Protein AF-A0A268EF90-F1 (afdb_monomer_lite)

Structure (mmCIF, N/CA/C/O backbone):
data_AF-A0A268EF90-F1
#
_entry.id   AF-A0A268EF90-F1
#
loop_
_atom_site.group_PDB
_atom_site.id
_atom_site.type_symbol
_atom_site.label_atom_id
_atom_site.label_alt_id
_atom_site.label_comp_id
_atom_site.label_asym_id
_atom_site.label_entity_id
_atom_site.label_seq_id
_atom_site.pdbx_PDB_ins_code
_atom_site.Cartn_x
_atom_site.Cartn_y
_atom_site.Cartn_z
_atom_site.occupancy
_atom_site.B_iso_or_equiv
_atom_site.auth_seq_id
_atom_site.auth_comp_id
_atom_site.auth_asym_id
_atom_site.auth_atom_id
_atom_site.pdbx_PDB_model_num
ATOM 1 N N . ASN A 1 1 ? -0.076 31.491 25.395 1.00 40.16 1 ASN A N 1
ATOM 2 C CA . ASN A 1 1 ? -1.050 30.389 25.524 1.00 40.16 1 ASN A CA 1
ATOM 3 C C . ASN A 1 1 ? -0.292 29.110 25.764 1.00 40.16 1 ASN A C 1
ATOM 5 O O . ASN A 1 1 ? 0.398 28.652 24.870 1.00 40.16 1 ASN A O 1
ATOM 9 N N . ILE A 1 2 ? -0.325 28.635 27.005 1.00 42.81 2 ILE A N 1
ATOM 10 C CA . ILE A 1 2 ? 0.364 27.422 27.441 1.00 42.81 2 ILE A CA 1
ATOM 11 C C . ILE A 1 2 ? -0.434 26.251 26.865 1.00 42.81 2 ILE A C 1
ATOM 13 O O . ILE A 1 2 ? -1.572 26.030 27.285 1.00 42.81 2 ILE A O 1
ATOM 17 N N . GLU A 1 3 ? 0.115 25.560 25.866 1.00 49.16 3 GLU A N 1
ATOM 18 C CA . GLU A 1 3 ? -0.387 24.245 25.469 1.00 49.16 3 GLU A CA 1
ATOM 19 C C . GLU A 1 3 ? -0.345 23.358 26.716 1.00 49.16 3 GLU A C 1
ATOM 21 O O . GLU A 1 3 ? 0.718 23.107 27.281 1.00 49.16 3 GLU A O 1
ATOM 26 N N . ARG A 1 4 ? -1.516 22.954 27.218 1.00 57.38 4 ARG A N 1
ATOM 27 C CA . ARG A 1 4 ? -1.576 21.944 28.274 1.00 57.38 4 ARG A CA 1
ATOM 28 C C . ARG A 1 4 ? -1.096 20.638 27.655 1.00 57.38 4 ARG A C 1
ATOM 30 O O . ARG A 1 4 ? -1.770 20.113 26.770 1.00 57.38 4 ARG A O 1
ATOM 37 N N . GLU A 1 5 ? 0.039 20.124 28.123 1.00 60.88 5 GLU A N 1
ATOM 38 C CA . GLU A 1 5 ? 0.475 18.763 27.810 1.00 60.88 5 GLU A CA 1
ATOM 39 C C . GLU A 1 5 ? -0.668 17.800 28.138 1.00 60.88 5 GLU A C 1
ATOM 41 O O . GLU A 1 5 ? -1.077 17.637 29.291 1.00 60.88 5 GLU A O 1
ATOM 46 N N . THR A 1 6 ? -1.241 17.197 27.099 1.00 66.38 6 THR A N 1
ATOM 47 C CA . THR A 1 6 ? -2.265 16.175 27.280 1.00 66.38 6 THR A CA 1
ATOM 48 C C . THR A 1 6 ? -1.543 14.895 27.681 1.00 66.38 6 THR A C 1
ATOM 50 O O . THR A 1 6 ? -0.862 14.277 26.869 1.00 66.38 6 THR A O 1
ATOM 53 N N . SER A 1 7 ? -1.637 14.524 28.959 1.00 76.12 7 SER A N 1
ATOM 54 C CA . SER A 1 7 ? -1.075 13.272 29.470 1.00 76.12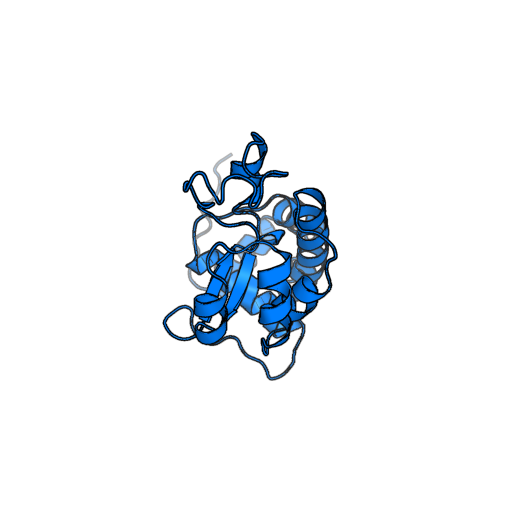 7 SER A CA 1
ATOM 55 C C . SER A 1 7 ? -1.872 12.092 28.906 1.00 76.12 7 SER A C 1
ATOM 57 O O . SER A 1 7 ? -3.007 11.857 29.319 1.00 76.12 7 SER A O 1
ATOM 59 N N . ILE A 1 8 ? -1.277 11.377 27.950 1.00 82.75 8 ILE A N 1
ATOM 60 C CA . ILE A 1 8 ? -1.790 10.112 27.408 1.00 82.75 8 ILE A CA 1
ATOM 61 C C . ILE A 1 8 ? -1.460 9.009 28.418 1.00 82.75 8 ILE A C 1
ATOM 63 O O . ILE A 1 8 ? -0.287 8.790 28.726 1.00 82.75 8 ILE A O 1
ATOM 67 N N . LYS A 1 9 ? -2.481 8.344 28.963 1.00 84.81 9 LYS A N 1
ATOM 68 C CA . LYS A 1 9 ? -2.328 7.363 30.056 1.00 84.81 9 LYS A CA 1
ATOM 69 C C . LYS A 1 9 ? -2.609 5.931 29.619 1.00 84.81 9 LYS A C 1
ATOM 71 O O . LYS A 1 9 ? -2.070 4.994 30.199 1.00 84.81 9 LYS A O 1
ATOM 76 N N . ASP A 1 10 ? -3.439 5.780 28.601 1.00 85.94 10 ASP A N 1
ATOM 77 C CA . ASP A 1 10 ? -3.937 4.519 28.070 1.00 85.94 10 ASP A CA 1
ATOM 78 C C . ASP A 1 10 ? -4.325 4.691 26.591 1.00 85.94 10 ASP A C 1
ATOM 80 O O . ASP A 1 10 ? -4.181 5.769 26.006 1.00 85.94 10 ASP A O 1
ATOM 84 N N . ILE A 1 11 ? -4.762 3.598 25.964 1.00 79.19 11 ILE A N 1
ATOM 85 C CA . ILE A 1 11 ? -5.125 3.598 24.545 1.00 79.19 11 ILE A CA 1
ATOM 86 C C . ILE A 1 11 ? -6.365 4.457 24.269 1.00 79.19 11 ILE A C 1
ATOM 88 O O . ILE A 1 11 ? -6.405 5.139 23.250 1.00 79.19 11 ILE A O 1
ATOM 92 N N . ASP A 1 12 ? -7.323 4.490 25.194 1.00 82.88 12 ASP A N 1
ATOM 93 C CA . ASP A 1 12 ? -8.567 5.244 25.033 1.00 82.88 12 ASP A CA 1
ATOM 94 C C . ASP A 1 12 ? -8.298 6.754 25.084 1.00 82.88 12 ASP A C 1
ATOM 96 O O . ASP A 1 12 ? -8.722 7.494 24.200 1.00 82.88 12 ASP A O 1
ATOM 100 N N . SER A 1 13 ? -7.478 7.222 26.032 1.00 84.12 13 SER A N 1
ATOM 101 C CA . SER A 1 13 ? -7.054 8.627 26.099 1.00 84.12 13 SER A CA 1
ATOM 102 C C . SER A 1 13 ? -6.190 9.055 24.910 1.00 84.12 13 SER A C 1
ATOM 104 O O . SER A 1 13 ? -6.236 10.225 24.517 1.00 84.12 13 SER A O 1
ATOM 106 N N . LEU A 1 14 ? -5.433 8.132 24.302 1.00 81.19 14 LEU A N 1
ATOM 107 C CA . LEU A 1 14 ? -4.746 8.383 23.034 1.00 81.19 14 LEU A CA 1
ATOM 108 C C . LEU A 1 14 ? -5.746 8.549 21.882 1.00 81.19 14 LEU A C 1
ATOM 110 O O . LEU A 1 14 ? -5.604 9.486 21.097 1.00 81.19 14 LEU A O 1
ATOM 114 N N . ILE A 1 15 ? -6.742 7.665 21.780 1.00 80.38 15 ILE A N 1
ATOM 115 C CA . ILE A 1 15 ? -7.787 7.727 20.747 1.00 80.38 15 ILE A CA 1
ATOM 116 C C . ILE A 1 15 ? -8.571 9.039 20.869 1.00 80.38 15 ILE A C 1
ATOM 118 O O . ILE A 1 15 ? -8.662 9.787 19.895 1.00 80.38 15 ILE A O 1
ATOM 122 N N . ASP A 1 16 ? -9.021 9.389 22.073 1.00 82.31 16 ASP A N 1
ATOM 123 C CA . ASP A 1 16 ? -9.734 10.641 22.346 1.00 82.31 16 ASP A CA 1
ATOM 124 C C . ASP A 1 16 ? -8.899 11.876 21.996 1.00 82.31 16 ASP A C 1
ATOM 126 O O . ASP A 1 16 ? -9.407 12.865 21.462 1.00 82.31 16 ASP A O 1
ATOM 130 N N . TYR A 1 17 ? -7.603 11.851 22.317 1.00 83.12 17 TYR A N 1
ATOM 131 C CA . TYR A 1 17 ? -6.696 12.930 21.945 1.00 83.12 17 TYR A CA 1
ATOM 132 C C . TYR A 1 17 ? -6.576 13.046 20.423 1.00 83.12 17 TYR A C 1
ATOM 134 O O . TYR A 1 17 ? -6.680 14.147 19.886 1.00 83.12 17 TYR A O 1
ATOM 142 N N . MET A 1 18 ? -6.434 11.924 19.716 1.00 79.56 18 MET A N 1
ATOM 143 C CA . MET A 1 18 ? -6.366 11.900 18.256 1.00 79.56 18 MET A CA 1
ATOM 144 C C . MET A 1 18 ? -7.653 12.428 17.603 1.00 79.56 18 MET A C 1
ATOM 146 O O . MET A 1 18 ? -7.551 13.201 16.652 1.00 79.56 18 MET A O 1
ATOM 150 N N . HIS A 1 19 ? -8.837 12.101 18.135 1.00 82.00 19 HIS A N 1
ATOM 151 C CA . HIS A 1 19 ? -10.123 12.630 17.648 1.00 82.00 19 HIS A CA 1
ATOM 152 C C . HIS A 1 19 ? -10.244 14.151 17.838 1.00 82.00 19 HIS A C 1
ATOM 154 O O . HIS A 1 19 ? -10.827 14.843 17.012 1.00 82.00 19 HIS A O 1
ATOM 160 N N . LYS A 1 20 ? -9.621 14.725 18.875 1.00 84.00 20 LYS A N 1
ATOM 161 C CA . LYS A 1 20 ? -9.586 16.191 19.062 1.00 84.00 20 LYS A CA 1
ATOM 162 C C . LYS A 1 20 ? -8.674 16.911 18.070 1.00 84.00 20 LYS A C 1
ATOM 164 O O . LYS A 1 20 ? -8.813 18.118 17.885 1.00 84.00 20 LYS A O 1
ATOM 169 N N . LEU A 1 21 ? -7.712 16.207 17.475 1.00 83.31 21 LEU A N 1
ATOM 170 C CA . LEU A 1 21 ? -6.716 16.797 16.578 1.00 83.31 21 LEU A CA 1
ATOM 171 C C . LEU A 1 21 ? -7.146 16.816 15.108 1.00 83.31 21 LEU A C 1
ATOM 173 O O . LEU A 1 21 ? -6.499 17.492 14.301 1.00 83.31 21 LEU A O 1
ATOM 177 N N . THR A 1 22 ? -8.168 16.047 14.730 1.00 85.62 22 THR A N 1
ATOM 178 C CA . THR A 1 22 ? -8.580 15.913 13.334 1.00 85.62 22 THR A CA 1
ATOM 179 C C . THR A 1 22 ? -10.048 15.530 13.220 1.00 85.62 22 THR A C 1
ATOM 181 O O . THR A 1 22 ? -10.499 14.617 13.894 1.00 85.62 22 THR A O 1
ATOM 184 N N . ASP A 1 23 ? -10.759 16.189 12.311 1.00 89.88 23 ASP A N 1
ATOM 185 C CA . ASP A 1 23 ? -12.048 15.723 11.800 1.00 89.88 23 ASP A CA 1
ATOM 186 C C . ASP A 1 23 ? -11.852 14.727 10.635 1.00 89.88 23 ASP A C 1
ATOM 188 O O . ASP A 1 23 ? -10.747 14.616 10.081 1.00 89.88 23 ASP A O 1
ATOM 192 N N . ASP A 1 24 ? -12.927 14.046 10.225 1.00 90.25 24 ASP A N 1
ATOM 193 C CA . ASP A 1 24 ? -12.927 13.075 9.119 1.00 90.25 24 ASP A CA 1
ATOM 194 C C . ASP A 1 24 ? -12.424 13.662 7.787 1.00 90.25 24 ASP A C 1
ATOM 196 O O . ASP A 1 24 ? -11.670 13.010 7.061 1.00 90.25 24 ASP A O 1
ATOM 200 N N . SER A 1 25 ? -12.776 14.910 7.459 1.00 92.06 25 SER A N 1
ATOM 201 C CA . SER A 1 25 ? -12.364 15.551 6.200 1.00 92.06 25 SER A CA 1
ATOM 202 C C . SER A 1 25 ? -10.869 15.887 6.190 1.00 92.06 25 SER A C 1
ATOM 204 O O . SER A 1 25 ? -10.168 15.705 5.184 1.00 92.06 25 SER A O 1
ATOM 206 N N . THR A 1 26 ? -10.351 16.334 7.335 1.00 92.75 26 THR A N 1
ATOM 207 C CA . THR A 1 26 ? -8.934 16.598 7.559 1.00 92.75 26 THR A CA 1
ATOM 208 C C . THR A 1 26 ? -8.149 15.293 7.553 1.00 92.75 26 THR A C 1
ATOM 210 O O . THR A 1 26 ? -7.092 15.233 6.916 1.00 92.75 26 THR A O 1
ATOM 213 N N . PHE A 1 27 ? -8.677 14.240 8.179 1.00 92.88 27 PHE A N 1
ATOM 214 C CA . PHE A 1 27 ? -8.088 12.907 8.167 1.00 92.88 27 PHE A CA 1
ATOM 215 C C . PHE A 1 27 ? -8.017 12.348 6.742 1.00 92.88 27 PHE A C 1
ATOM 217 O O . PHE A 1 27 ? -6.927 11.999 6.289 1.00 92.88 27 PHE A O 1
ATOM 224 N N . GLU A 1 28 ? -9.121 12.354 5.986 1.00 95.31 28 GLU A N 1
ATOM 225 C CA . GLU A 1 28 ? -9.157 11.864 4.602 1.00 95.31 28 GLU A CA 1
ATOM 226 C C . GLU A 1 28 ? -8.145 12.608 3.721 1.00 95.31 28 GLU A C 1
ATOM 228 O O . GLU A 1 28 ? -7.384 12.002 2.961 1.00 95.31 28 GLU A O 1
ATOM 233 N N . ARG A 1 29 ? -8.091 13.941 3.826 1.00 95.75 29 ARG A N 1
ATOM 234 C CA . ARG A 1 29 ? -7.121 14.759 3.086 1.00 95.75 29 ARG A CA 1
ATOM 235 C C . ARG A 1 29 ? -5.682 14.409 3.452 1.00 95.75 29 ARG A C 1
ATOM 237 O O . ARG A 1 29 ? -4.867 14.231 2.552 1.00 95.75 29 ARG A O 1
ATOM 244 N N . ARG A 1 30 ? -5.359 14.278 4.740 1.00 95.31 30 ARG A N 1
ATOM 245 C CA . ARG A 1 30 ? -4.008 13.902 5.187 1.00 95.31 30 ARG A CA 1
ATOM 246 C C . ARG A 1 30 ? -3.648 12.477 4.771 1.00 95.31 30 ARG A C 1
ATOM 248 O O . ARG A 1 30 ? -2.512 12.240 4.371 1.00 95.31 30 ARG A O 1
ATOM 255 N N . PHE A 1 31 ? -4.603 11.550 4.788 1.00 96.44 31 PHE A N 1
ATOM 256 C CA . PHE A 1 31 ? -4.398 10.174 4.344 1.00 96.44 31 PHE A CA 1
ATOM 257 C C . PHE A 1 31 ? -4.041 10.103 2.854 1.00 96.44 31 PHE A C 1
ATOM 259 O O . PHE A 1 31 ? -3.164 9.329 2.477 1.00 96.44 31 PHE A O 1
ATOM 266 N N . ARG A 1 32 ? -4.661 10.931 2.000 1.00 97.06 32 ARG A N 1
ATOM 267 C CA . ARG A 1 32 ? -4.330 11.018 0.560 1.00 97.06 32 ARG A CA 1
ATOM 268 C C . ARG A 1 32 ? -2.875 11.423 0.300 1.00 97.06 32 ARG A C 1
ATOM 270 O O . ARG A 1 32 ? -2.231 10.904 -0.610 1.00 97.06 32 ARG A O 1
ATOM 277 N N . GLU A 1 33 ? -2.352 12.317 1.129 1.00 95.75 33 GLU A N 1
ATOM 278 C CA . GLU A 1 33 ? -0.978 12.824 1.044 1.00 95.75 33 GLU A CA 1
ATOM 279 C C . GLU A 1 33 ? 0.042 11.869 1.689 1.00 95.75 33 GLU A C 1
ATOM 281 O O . GLU A 1 33 ? 1.210 11.841 1.295 1.00 95.75 33 GLU A O 1
ATOM 286 N N . PHE A 1 34 ? -0.397 11.064 2.661 1.00 97.25 34 PHE A N 1
ATOM 287 C CA . PHE A 1 34 ? 0.464 10.290 3.549 1.00 97.25 34 PHE A CA 1
ATOM 288 C C . PHE A 1 34 ? 1.434 9.349 2.818 1.00 97.25 34 PHE A C 1
ATOM 290 O O . PHE A 1 34 ? 1.089 8.635 1.872 1.00 97.25 34 PHE A O 1
ATOM 297 N N . SER A 1 35 ? 2.662 9.296 3.324 1.00 97.44 35 SER A N 1
ATOM 298 C CA . SER A 1 35 ? 3.681 8.333 2.922 1.00 97.44 35 SER A CA 1
ATOM 299 C C . SER A 1 35 ? 4.477 7.891 4.143 1.00 97.44 35 SER A C 1
ATOM 301 O O . SER A 1 35 ? 4.597 8.624 5.127 1.00 97.44 35 SER A O 1
ATOM 303 N N . THR A 1 36 ? 5.028 6.680 4.107 1.00 97.12 36 THR A N 1
ATOM 304 C CA . THR A 1 36 ? 5.859 6.194 5.209 1.00 97.12 36 THR A CA 1
ATOM 305 C C . THR A 1 36 ? 6.935 5.228 4.746 1.00 97.12 36 THR A C 1
ATOM 307 O O . THR A 1 36 ? 6.715 4.345 3.921 1.00 97.12 36 THR A O 1
ATOM 310 N N . LYS A 1 37 ? 8.128 5.381 5.325 1.00 96.44 37 LYS A N 1
ATOM 311 C CA . LYS A 1 37 ? 9.233 4.423 5.179 1.00 96.44 37 LYS A CA 1
ATOM 312 C C . LYS A 1 37 ? 9.186 3.319 6.240 1.00 96.44 37 LYS A C 1
ATOM 314 O O . LYS A 1 37 ? 9.977 2.381 6.162 1.00 96.44 37 LYS A O 1
ATOM 319 N N . SER A 1 38 ? 8.303 3.445 7.234 1.00 96.88 38 SER A N 1
ATOM 320 C CA . SER A 1 38 ? 8.124 2.463 8.301 1.00 96.88 38 SER A CA 1
ATOM 321 C C . SER A 1 38 ? 7.238 1.328 7.803 1.00 96.88 38 SER A C 1
ATOM 323 O O . SER A 1 38 ? 6.015 1.461 7.747 1.00 96.88 38 SER A O 1
ATOM 325 N N . SER A 1 39 ? 7.855 0.200 7.449 1.00 95.06 39 SER A N 1
ATOM 326 C CA . SER A 1 39 ? 7.114 -0.996 7.045 1.00 95.06 39 SER A CA 1
ATOM 327 C C . SER A 1 39 ? 6.145 -1.493 8.128 1.00 95.06 39 SER A C 1
ATOM 329 O O . SER A 1 39 ? 5.034 -1.846 7.755 1.00 95.06 39 SER A O 1
ATOM 331 N N . PRO A 1 40 ? 6.471 -1.487 9.440 1.00 96.44 40 PRO A N 1
ATOM 332 C CA . PRO A 1 40 ? 5.498 -1.844 10.477 1.00 96.44 40 PRO A CA 1
ATOM 333 C C . PRO A 1 40 ? 4.253 -0.948 10.481 1.00 96.44 40 PRO A C 1
ATOM 335 O O . PRO A 1 40 ? 3.139 -1.458 10.563 1.00 96.44 40 PRO A O 1
ATOM 338 N N . LEU A 1 41 ? 4.425 0.371 10.328 1.00 96.50 41 LEU A N 1
ATOM 339 C CA . LEU A 1 41 ? 3.298 1.306 10.276 1.00 96.50 41 LEU A CA 1
ATOM 340 C C . LEU A 1 41 ? 2.460 1.105 9.009 1.00 96.50 41 LEU A C 1
ATOM 342 O O . LEU A 1 41 ? 1.237 1.033 9.088 1.00 96.50 41 LEU A O 1
ATOM 346 N N . ALA A 1 42 ? 3.110 0.978 7.847 1.00 97.75 42 ALA A N 1
ATOM 347 C CA . ALA A 1 42 ? 2.416 0.673 6.599 1.00 97.75 42 ALA A CA 1
ATOM 348 C C . ALA A 1 42 ? 1.629 -0.639 6.709 1.00 97.75 42 ALA A C 1
ATOM 350 O O . ALA A 1 42 ? 0.470 -0.687 6.312 1.00 97.75 42 ALA A O 1
ATOM 351 N N . TYR A 1 43 ? 2.235 -1.679 7.288 1.00 97.06 43 TYR A N 1
ATOM 352 C CA . TYR A 1 43 ? 1.592 -2.973 7.475 1.00 97.06 43 TYR A CA 1
ATOM 353 C C . TYR A 1 43 ? 0.358 -2.874 8.365 1.00 97.06 43 TYR A C 1
ATOM 355 O O . TYR A 1 43 ? -0.685 -3.399 8.001 1.00 97.06 43 TYR A O 1
ATOM 363 N N . TYR A 1 44 ? 0.457 -2.178 9.502 1.00 95.50 44 TYR A N 1
ATOM 364 C CA . TYR A 1 44 ? -0.686 -1.950 10.383 1.00 95.50 44 TYR A CA 1
ATOM 365 C C . TYR A 1 44 ? -1.847 -1.290 9.626 1.00 95.50 44 TYR A C 1
ATOM 367 O O . TYR A 1 44 ? -2.942 -1.844 9.585 1.00 95.50 44 TYR A O 1
ATOM 375 N N . ILE A 1 45 ? -1.583 -0.170 8.942 1.00 96.44 45 ILE A N 1
ATOM 376 C CA . ILE A 1 45 ? -2.609 0.569 8.190 1.00 96.44 45 ILE A CA 1
ATOM 377 C C . ILE A 1 45 ? -3.239 -0.313 7.103 1.00 96.44 45 ILE A C 1
ATOM 379 O O . ILE A 1 45 ? -4.460 -0.376 6.977 1.00 96.44 45 ILE A O 1
ATOM 383 N N . LEU A 1 46 ? -2.416 -1.012 6.316 1.00 96.88 46 LEU A N 1
ATOM 384 C CA . LEU A 1 46 ? -2.895 -1.903 5.259 1.00 96.88 46 LEU A CA 1
ATOM 385 C C . LEU A 1 46 ? -3.705 -3.074 5.827 1.00 96.88 46 LEU A C 1
ATOM 387 O O . LEU A 1 46 ? -4.694 -3.466 5.218 1.00 96.88 46 LEU A O 1
ATOM 391 N N . SER A 1 47 ? -3.317 -3.602 6.988 1.00 95.44 47 SER A N 1
ATOM 392 C CA . SER A 1 47 ? -3.985 -4.732 7.631 1.00 95.44 47 SER A CA 1
ATOM 393 C C . SER A 1 47 ? -5.386 -4.358 8.111 1.00 95.44 47 SER A C 1
ATOM 395 O O . SER A 1 47 ? -6.338 -5.084 7.832 1.00 95.44 47 SER A O 1
ATOM 397 N N . GLU A 1 48 ? -5.548 -3.192 8.743 1.00 94.06 48 GLU A N 1
ATOM 398 C CA . GLU A 1 48 ? -6.871 -2.684 9.131 1.00 94.06 48 GLU A CA 1
ATOM 399 C C . GLU A 1 48 ? -7.770 -2.437 7.911 1.00 94.06 48 GLU A C 1
ATOM 401 O O . GLU A 1 48 ? -8.947 -2.806 7.899 1.00 94.06 48 GLU A O 1
ATOM 406 N N . LEU A 1 49 ? -7.202 -1.905 6.827 1.00 95.12 49 LEU A N 1
ATOM 407 C CA . LEU A 1 49 ? -7.943 -1.727 5.584 1.00 95.12 49 LEU A CA 1
ATOM 408 C C . LEU A 1 49 ? -8.328 -3.064 4.921 1.00 95.12 49 LEU A C 1
ATOM 410 O O . LEU A 1 49 ? -9.433 -3.166 4.397 1.00 95.12 49 LEU A O 1
ATOM 414 N N . GLU A 1 50 ? -7.476 -4.089 4.943 1.00 94.75 50 GLU A N 1
ATOM 415 C CA . GLU A 1 50 ? -7.796 -5.435 4.430 1.00 94.75 50 GLU A CA 1
ATOM 416 C C . GLU A 1 50 ? -8.943 -6.086 5.211 1.00 94.75 50 GLU A C 1
ATOM 418 O O . GLU A 1 50 ? -9.941 -6.512 4.619 1.00 94.75 50 GLU A O 1
ATOM 423 N N . LYS A 1 51 ? -8.849 -6.080 6.550 1.00 92.88 51 LYS A N 1
ATOM 424 C CA . LYS A 1 51 ? -9.890 -6.610 7.453 1.00 92.88 51 LYS A CA 1
ATOM 425 C C . LYS A 1 51 ? -11.250 -5.975 7.191 1.00 92.88 51 LYS A C 1
ATOM 427 O O . LYS A 1 51 ? -12.286 -6.618 7.343 1.00 92.88 51 LYS A O 1
ATOM 432 N N . SER A 1 52 ? -11.249 -4.711 6.774 1.00 92.25 52 SER A N 1
ATOM 433 C CA . SER A 1 52 ? -12.471 -3.994 6.451 1.00 92.25 52 SER A CA 1
ATOM 434 C C . SER A 1 52 ? -13.200 -4.587 5.228 1.00 92.25 52 SER A C 1
ATOM 436 O O . SER A 1 52 ? -14.427 -4.538 5.182 1.00 92.25 52 SER A O 1
ATOM 438 N N . TYR A 1 53 ? -12.504 -5.145 4.233 1.00 89.00 53 TYR A N 1
ATOM 439 C CA . TYR A 1 53 ? -13.131 -5.639 2.997 1.00 89.00 53 TYR A CA 1
ATOM 440 C C . TYR A 1 53 ? -13.549 -7.104 3.058 1.00 89.00 53 TYR A C 1
ATOM 442 O O . TYR A 1 53 ? -14.527 -7.485 2.412 1.00 89.00 53 TYR A O 1
ATOM 450 N N . VAL A 1 54 ? -12.822 -7.934 3.805 1.00 79.31 54 VAL A N 1
ATOM 451 C CA . VAL A 1 54 ? -13.050 -9.381 3.820 1.00 79.31 54 VAL A CA 1
ATOM 452 C C . VAL A 1 54 ? -13.242 -9.860 5.250 1.00 79.31 54 VAL A C 1
ATOM 454 O O . VAL A 1 54 ? -12.294 -9.994 6.019 1.00 79.31 54 VAL A O 1
ATOM 457 N N . LYS A 1 55 ? -14.491 -10.174 5.606 1.00 75.31 55 LYS A N 1
ATOM 458 C CA . LYS A 1 55 ? -14.795 -10.806 6.895 1.00 75.31 55 LYS A CA 1
ATOM 459 C C . LYS A 1 55 ? -14.157 -12.199 6.944 1.00 75.31 55 LYS A C 1
ATOM 461 O O . LYS A 1 55 ? -14.386 -13.010 6.053 1.00 75.31 55 LYS A O 1
ATOM 466 N N . GLY A 1 56 ? -13.377 -12.474 7.989 1.00 68.12 56 GLY A N 1
ATOM 467 C CA . GLY A 1 56 ? -12.757 -13.784 8.228 1.00 68.12 56 GLY A CA 1
ATOM 468 C C . GLY A 1 56 ? -11.392 -14.005 7.569 1.00 68.12 56 GLY A C 1
ATOM 469 O O . GLY A 1 56 ? -10.733 -14.986 7.901 1.00 68.12 56 GLY A O 1
ATOM 470 N N . VAL A 1 57 ? -10.925 -13.096 6.704 1.00 69.06 57 VAL A N 1
ATOM 471 C CA . VAL A 1 57 ? -9.527 -13.082 6.246 1.00 69.06 57 VAL A CA 1
ATOM 472 C C . VAL A 1 57 ? -8.778 -12.050 7.074 1.00 69.06 57 VAL A C 1
ATOM 474 O O . VAL A 1 57 ? -8.979 -10.847 6.932 1.00 69.06 57 VAL A O 1
ATOM 477 N N . VAL A 1 58 ? -7.933 -12.540 7.975 1.00 77.94 58 VAL A N 1
ATOM 478 C CA . VAL A 1 58 ? -7.098 -11.701 8.832 1.00 77.94 58 VAL A CA 1
ATOM 479 C C . VAL A 1 58 ? -5.670 -11.794 8.304 1.00 77.94 58 VAL A C 1
ATOM 481 O O . VAL A 1 58 ? -5.127 -12.900 8.274 1.00 77.94 58 VAL A O 1
ATOM 484 N N . PRO A 1 59 ? -5.053 -10.676 7.879 1.00 84.38 59 PRO A N 1
ATOM 485 C CA . PRO A 1 59 ? -3.631 -10.670 7.573 1.00 84.38 59 PRO A CA 1
ATOM 486 C C . PRO A 1 59 ? -2.849 -11.196 8.777 1.00 84.38 59 PRO A C 1
ATOM 488 O O . PRO A 1 59 ? -3.098 -10.790 9.916 1.00 84.38 59 PRO A O 1
ATOM 491 N N . VAL A 1 60 ? -1.915 -12.105 8.530 1.00 89.00 60 VAL A N 1
ATOM 492 C CA . VAL A 1 60 ? -1.065 -12.674 9.582 1.00 89.00 60 VAL A CA 1
ATOM 493 C C . VAL A 1 60 ? -0.049 -11.619 10.047 1.00 89.00 60 VAL A C 1
ATOM 495 O O . VAL A 1 60 ? 0.045 -10.545 9.444 1.00 89.00 60 VAL A O 1
ATOM 498 N N . PRO A 1 61 ? 0.699 -11.835 11.139 1.00 87.31 61 PRO A N 1
ATOM 499 C CA . PRO A 1 61 ? 1.685 -10.860 11.592 1.00 87.31 61 PRO A CA 1
ATOM 500 C C . PRO A 1 61 ? 2.743 -10.535 10.527 1.00 87.31 61 PRO A C 1
ATOM 502 O O . PRO A 1 61 ? 3.201 -11.409 9.791 1.00 87.31 61 PRO A O 1
ATOM 505 N N . HIS A 1 62 ? 3.162 -9.268 10.480 1.00 91.25 62 HIS A N 1
ATOM 506 C CA . HIS A 1 62 ? 4.209 -8.805 9.571 1.00 91.25 62 HIS A CA 1
ATOM 507 C C . HIS A 1 62 ? 5.522 -9.552 9.831 1.00 91.25 62 HIS A C 1
ATOM 509 O O . HIS A 1 62 ? 6.093 -9.450 10.918 1.00 91.25 62 HIS A O 1
ATOM 515 N N . GLY A 1 63 ? 6.023 -10.283 8.839 1.00 88.69 63 GLY A N 1
ATOM 516 C CA . GLY A 1 63 ? 7.170 -11.161 9.028 1.00 88.69 63 GLY A CA 1
ATOM 517 C C . GLY A 1 63 ? 7.146 -12.313 8.041 1.00 88.69 63 GLY A C 1
ATOM 518 O O . GLY A 1 63 ? 6.782 -12.124 6.893 1.00 88.69 63 GLY A O 1
ATOM 519 N N . LEU A 1 64 ? 7.539 -13.504 8.486 1.00 88.38 64 LEU A N 1
ATOM 520 C CA . LEU A 1 64 ? 7.865 -14.646 7.623 1.00 88.38 64 LEU A CA 1
ATOM 521 C C . LEU A 1 64 ? 6.815 -14.988 6.554 1.00 88.38 64 LEU A C 1
ATOM 523 O O . LEU A 1 64 ? 7.189 -15.383 5.452 1.00 88.38 64 LEU A O 1
ATOM 527 N N . GLU A 1 65 ? 5.528 -14.841 6.859 1.00 91.88 65 GLU A N 1
ATOM 528 C CA . GLU A 1 65 ? 4.436 -15.250 5.969 1.00 91.88 65 GLU A CA 1
ATOM 529 C C . GLU A 1 65 ? 3.880 -14.119 5.101 1.00 91.88 65 GLU A C 1
ATOM 531 O O . GLU A 1 65 ? 3.392 -14.382 4.000 1.00 91.88 65 GLU A O 1
ATOM 536 N N . GLN A 1 66 ? 3.944 -12.874 5.577 1.00 94.00 66 GLN A N 1
ATOM 537 C CA . GLN A 1 66 ? 3.388 -11.713 4.893 1.00 94.00 66 GLN A CA 1
ATOM 538 C C . GLN A 1 66 ? 4.247 -10.469 5.110 1.00 94.00 66 GLN 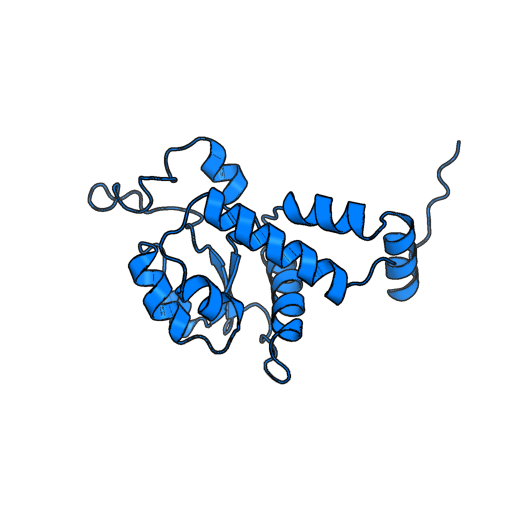A C 1
ATOM 540 O O . GLN A 1 66 ? 4.687 -10.156 6.221 1.00 94.00 66 GLN A O 1
ATOM 545 N N . HIS A 1 67 ? 4.433 -9.713 4.032 1.00 93.69 67 HIS A N 1
ATOM 546 C CA . HIS A 1 67 ? 5.274 -8.524 4.004 1.00 93.69 67 HIS A CA 1
ATOM 547 C C . HIS A 1 67 ? 4.578 -7.354 3.319 1.00 93.69 67 HIS A C 1
ATOM 549 O O . HIS A 1 67 ? 3.692 -7.542 2.486 1.00 93.69 67 HIS A O 1
ATOM 555 N N . VAL A 1 68 ? 5.036 -6.138 3.628 1.00 96.44 68 VAL A N 1
ATOM 556 C CA . VAL A 1 68 ? 4.738 -4.976 2.785 1.00 96.44 68 VAL A CA 1
ATOM 557 C C . VAL A 1 68 ? 5.479 -5.127 1.461 1.00 96.44 68 VAL A C 1
ATOM 559 O O . VAL A 1 68 ? 6.711 -5.081 1.424 1.00 96.44 68 VAL A O 1
ATOM 562 N N . GLU A 1 69 ? 4.727 -5.255 0.379 1.00 97.06 69 GLU A N 1
ATOM 563 C CA . GLU A 1 69 ? 5.247 -5.257 -0.980 1.00 97.06 69 GLU A CA 1
ATOM 564 C C . GLU A 1 69 ? 5.081 -3.880 -1.627 1.00 97.06 69 GLU A C 1
ATOM 566 O O . GLU A 1 69 ? 4.073 -3.193 -1.443 1.00 97.06 69 GLU A O 1
ATOM 571 N N . HIS A 1 70 ? 6.092 -3.486 -2.400 1.00 97.50 70 HIS A N 1
ATOM 572 C CA . HIS A 1 70 ? 6.043 -2.287 -3.229 1.00 97.50 70 HIS A CA 1
ATOM 573 C C . HIS A 1 70 ? 5.680 -2.692 -4.658 1.00 97.50 70 HIS A C 1
ATOM 575 O O . HIS A 1 70 ? 6.460 -3.371 -5.334 1.00 97.50 70 HIS A O 1
ATOM 581 N N . VAL A 1 71 ? 4.521 -2.249 -5.150 1.00 97.88 71 VAL A N 1
ATOM 582 C CA . VAL A 1 71 ? 4.108 -2.563 -6.523 1.00 97.88 71 VAL A CA 1
ATOM 583 C C . VAL A 1 71 ? 5.073 -1.914 -7.514 1.00 97.88 71 VAL A C 1
ATOM 585 O O . VAL A 1 71 ? 5.708 -2.624 -8.292 1.00 97.88 71 VAL A O 1
ATOM 588 N N . MET A 1 72 ? 5.267 -0.595 -7.417 1.00 97.50 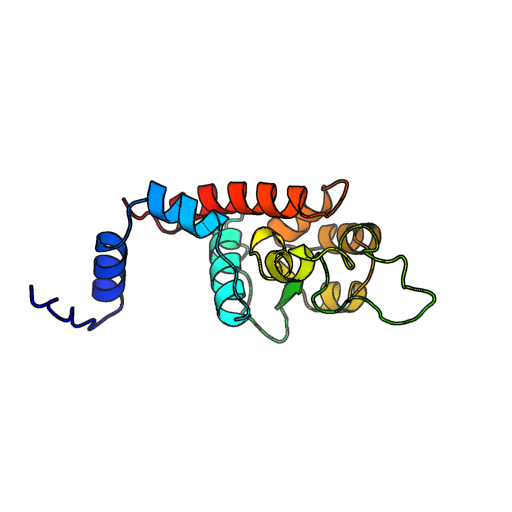72 MET A N 1
ATOM 589 C CA . MET A 1 72 ? 6.409 0.107 -8.002 1.00 97.50 72 MET A CA 1
ATOM 590 C C . MET A 1 72 ? 7.623 -0.067 -7.074 1.00 97.50 72 MET A C 1
ATOM 592 O O . MET A 1 72 ? 7.574 0.392 -5.930 1.00 97.50 72 MET A O 1
ATOM 596 N N . PRO A 1 73 ? 8.718 -0.709 -7.515 1.00 95.81 73 PRO A N 1
ATOM 597 C CA . PRO A 1 73 ? 9.745 -1.240 -6.624 1.00 95.81 73 PRO A CA 1
ATOM 598 C C . PRO A 1 73 ? 10.554 -0.151 -5.918 1.00 95.81 73 PRO A C 1
ATOM 600 O O . PRO A 1 73 ? 11.027 0.800 -6.528 1.00 95.81 73 PRO A O 1
ATOM 603 N N . LYS A 1 74 ? 10.875 -0.336 -4.636 1.00 94.62 74 LYS A N 1
ATOM 604 C CA . LYS A 1 74 ? 11.762 0.596 -3.911 1.00 94.62 74 LYS A CA 1
ATOM 605 C C . LYS A 1 74 ? 13.121 0.809 -4.591 1.00 94.62 74 LYS A C 1
ATOM 607 O O . LYS A 1 74 ? 13.701 1.892 -4.516 1.00 94.62 74 LYS A O 1
ATOM 612 N N . LYS A 1 75 ? 13.647 -0.240 -5.223 1.00 92.06 75 LYS A N 1
ATOM 613 C CA . LYS A 1 75 ? 14.914 -0.229 -5.959 1.00 92.06 75 LYS A CA 1
ATOM 614 C C . LYS A 1 75 ? 14.725 -0.983 -7.281 1.00 92.06 75 LYS A C 1
ATOM 616 O O . LYS A 1 75 ? 14.902 -2.200 -7.282 1.00 92.06 75 LYS A O 1
ATOM 621 N N . PRO A 1 76 ? 14.378 -0.298 -8.386 1.00 91.81 76 PRO A N 1
ATOM 622 C CA . PRO A 1 76 ? 14.360 -0.908 -9.713 1.00 91.81 76 PRO A CA 1
ATOM 623 C C . PRO A 1 76 ? 15.695 -1.571 -10.054 1.00 91.81 76 PRO A C 1
ATOM 625 O O . PRO A 1 76 ? 16.749 -1.187 -9.533 1.00 91.81 76 PRO A O 1
ATOM 628 N N . SER A 1 77 ? 15.664 -2.535 -10.975 1.00 89.62 77 SER A N 1
ATOM 629 C CA . SER A 1 77 ? 16.884 -3.172 -11.466 1.00 89.62 77 SER A CA 1
ATOM 630 C C . SER A 1 77 ? 17.843 -2.141 -12.078 1.00 89.62 77 SER A C 1
ATOM 632 O O . SER A 1 77 ? 17.445 -1.284 -12.873 1.00 89.62 77 SER A O 1
ATOM 634 N N . ARG A 1 78 ? 19.126 -2.233 -11.711 1.00 86.88 78 ARG A N 1
ATOM 635 C CA . ARG A 1 78 ? 20.216 -1.425 -12.287 1.00 86.88 78 ARG A CA 1
ATOM 636 C C . ARG A 1 78 ? 20.950 -2.136 -13.424 1.00 86.88 78 ARG A C 1
ATOM 638 O O . ARG A 1 78 ? 21.844 -1.547 -14.015 1.00 86.88 78 ARG A O 1
ATOM 645 N N . ALA A 1 79 ? 20.595 -3.387 -13.717 1.00 89.81 79 ALA A N 1
ATOM 646 C CA . ALA A 1 79 ? 21.187 -4.119 -14.827 1.00 89.81 79 ALA A CA 1
ATOM 647 C C . ALA A 1 79 ? 20.795 -3.459 -16.159 1.00 89.81 79 ALA A C 1
ATOM 649 O O . ALA A 1 79 ? 19.622 -3.145 -16.371 1.00 89.81 79 ALA A O 1
ATOM 650 N N . ASN A 1 80 ? 21.766 -3.266 -17.056 1.00 88.88 80 ASN A N 1
ATOM 651 C CA . ASN A 1 80 ? 21.565 -2.550 -18.323 1.00 88.88 80 ASN A CA 1
ATOM 652 C C . ASN A 1 80 ? 20.433 -3.156 -19.167 1.00 88.88 80 ASN A C 1
ATOM 654 O O . ASN A 1 80 ? 19.594 -2.424 -19.692 1.00 88.88 80 ASN A O 1
ATOM 658 N N . ASN A 1 81 ? 20.348 -4.489 -19.212 1.00 91.69 81 ASN A N 1
ATOM 659 C CA . ASN A 1 81 ? 19.308 -5.234 -19.928 1.00 91.69 81 ASN A CA 1
ATOM 660 C C . ASN A 1 81 ? 17.903 -5.134 -19.302 1.00 91.69 81 ASN A C 1
ATOM 662 O O . ASN A 1 81 ? 16.951 -5.630 -19.885 1.00 91.69 81 ASN A O 1
ATOM 666 N N . ARG A 1 82 ? 17.766 -4.516 -18.124 1.00 91.38 82 ARG A N 1
ATOM 667 C CA . ARG A 1 82 ? 16.499 -4.317 -17.399 1.00 91.38 82 ARG A CA 1
ATOM 668 C C . ARG A 1 82 ? 16.232 -2.838 -17.105 1.00 91.38 82 ARG A C 1
ATOM 670 O O . ARG A 1 82 ? 15.409 -2.496 -16.259 1.00 91.38 82 ARG A O 1
ATOM 677 N N . SER A 1 83 ? 16.940 -1.940 -17.788 1.00 86.62 83 SER A N 1
ATOM 678 C CA . SER A 1 83 ? 16.778 -0.487 -17.651 1.00 86.62 83 SER A CA 1
ATOM 679 C C . SER A 1 83 ? 15.395 0.003 -18.098 1.00 86.62 83 SER A C 1
ATOM 681 O O . SER A 1 83 ? 14.885 0.971 -17.537 1.00 86.62 83 SER A O 1
ATOM 683 N N . HIS A 1 84 ? 14.765 -0.705 -19.042 1.00 89.19 84 HIS A N 1
ATOM 684 C CA . HIS A 1 84 ? 13.409 -0.428 -19.517 1.00 89.19 84 HIS A CA 1
ATOM 685 C C . HIS A 1 84 ? 12.324 -0.752 -18.477 1.00 89.19 84 HIS A C 1
ATOM 687 O O . HIS A 1 84 ? 11.216 -0.222 -18.553 1.00 89.19 84 HIS A O 1
ATOM 693 N N . GLU A 1 85 ? 12.603 -1.631 -17.508 1.00 93.31 85 GLU A N 1
ATOM 694 C CA . GLU A 1 85 ? 11.632 -1.971 -16.471 1.00 93.31 85 GLU A CA 1
ATOM 695 C C . GLU A 1 85 ? 11.342 -0.735 -15.634 1.00 93.31 85 GLU A C 1
ATOM 697 O O . GLU A 1 85 ? 12.270 -0.094 -15.132 1.00 93.31 85 GLU A O 1
ATOM 702 N N . TRP A 1 86 ? 10.054 -0.418 -15.487 1.00 95.31 86 TRP A N 1
ATOM 703 C CA . TRP A 1 86 ? 9.586 0.796 -14.818 1.00 95.31 86 TRP A CA 1
ATOM 704 C C . TRP A 1 86 ? 10.077 2.095 -15.472 1.00 95.31 86 TRP A C 1
ATOM 706 O O . TRP A 1 86 ? 10.020 3.143 -14.838 1.00 95.31 86 TRP A O 1
ATOM 716 N N . GLY A 1 87 ? 10.553 2.050 -16.724 1.00 93.12 87 GLY A N 1
ATOM 717 C CA . GLY A 1 87 ? 11.148 3.184 -17.443 1.00 93.12 87 GLY A CA 1
ATOM 718 C C . GLY A 1 87 ? 10.265 4.432 -17.507 1.00 93.12 87 GLY A C 1
ATOM 719 O O . GLY A 1 87 ? 10.785 5.543 -17.470 1.00 93.12 87 GLY A O 1
ATOM 720 N N . HIS A 1 88 ? 8.942 4.248 -17.523 1.00 94.44 88 HIS A N 1
ATOM 721 C CA . HIS A 1 88 ? 7.942 5.318 -17.553 1.00 94.44 88 HIS A CA 1
ATOM 722 C C . HIS A 1 88 ? 7.823 6.108 -16.242 1.00 94.44 88 HIS A C 1
ATOM 724 O O . HIS A 1 88 ? 7.255 7.191 -16.257 1.00 94.44 88 HIS A O 1
ATOM 730 N N . VAL A 1 89 ? 8.350 5.591 -15.124 1.00 95.94 89 VAL A N 1
ATOM 731 C CA . VAL A 1 89 ? 8.272 6.238 -13.797 1.00 95.94 89 VAL A CA 1
ATOM 732 C C . VAL A 1 89 ? 9.631 6.373 -13.102 1.00 95.94 89 VAL A C 1
ATOM 734 O O . VAL A 1 89 ? 9.886 7.368 -12.433 1.00 95.94 89 VAL A O 1
ATOM 737 N N . ARG A 1 90 ? 10.543 5.404 -13.258 1.00 93.19 90 ARG A N 1
ATOM 738 C CA . ARG A 1 90 ? 11.771 5.261 -12.443 1.00 93.19 90 ARG A CA 1
ATOM 739 C C . ARG A 1 90 ? 12.783 6.395 -12.566 1.00 93.19 90 ARG A C 1
ATOM 741 O O . ARG A 1 90 ? 13.634 6.535 -11.692 1.00 93.19 90 ARG A O 1
ATOM 748 N N . ASN A 1 91 ? 12.732 7.134 -13.670 1.00 90.75 91 ASN A N 1
ATOM 749 C CA . ASN A 1 91 ? 13.662 8.222 -13.969 1.00 90.75 91 ASN A CA 1
ATOM 750 C C . ASN A 1 91 ? 13.051 9.600 -13.683 1.00 90.75 91 ASN A C 1
ATOM 752 O O . ASN A 1 91 ? 13.725 10.609 -13.870 1.00 90.75 91 ASN A O 1
ATOM 756 N N . LEU A 1 92 ? 11.790 9.641 -13.248 1.00 94.50 92 LEU A N 1
ATOM 757 C CA . LEU A 1 92 ? 11.084 10.878 -12.955 1.00 94.50 92 LEU A CA 1
ATOM 758 C C . LEU A 1 92 ? 11.398 11.342 -11.518 1.00 94.50 92 LEU A C 1
ATOM 760 O O . LEU A 1 92 ? 11.501 10.496 -10.619 1.00 94.50 92 LEU A O 1
ATOM 764 N N . PRO A 1 93 ? 11.583 12.655 -11.275 1.00 92.12 93 PRO A N 1
ATOM 765 C CA . PRO A 1 93 ? 11.856 13.203 -9.942 1.00 92.12 93 PRO A CA 1
ATOM 766 C C . PRO A 1 93 ? 10.867 12.744 -8.858 1.00 92.12 93 PRO A C 1
ATOM 768 O O . PRO A 1 93 ? 11.272 12.429 -7.734 1.00 92.12 93 PRO A O 1
ATOM 771 N N . GLU A 1 94 ? 9.594 12.620 -9.228 1.00 92.44 94 GLU A N 1
ATOM 772 C CA . GLU A 1 94 ? 8.453 12.257 -8.389 1.00 92.44 94 GLU A CA 1
ATOM 773 C C . GLU A 1 94 ? 8.562 10.825 -7.843 1.00 92.44 94 GLU A C 1
ATOM 775 O O . GLU A 1 94 ? 7.957 10.492 -6.826 1.00 92.44 94 GLU A O 1
ATOM 780 N N . TYR A 1 95 ? 9.390 9.960 -8.441 1.00 95.56 95 TYR A N 1
ATOM 781 C CA . TYR A 1 95 ? 9.513 8.556 -8.039 1.00 95.56 95 TYR A CA 1
ATOM 782 C C . TYR A 1 95 ? 9.723 8.372 -6.530 1.00 95.56 95 TYR A C 1
ATOM 784 O O . TYR A 1 95 ? 9.135 7.488 -5.903 1.00 95.56 95 TYR A O 1
ATOM 792 N N . LYS A 1 96 ? 10.564 9.222 -5.928 1.00 92.44 96 LYS A N 1
ATOM 793 C CA . LYS A 1 96 ? 10.901 9.153 -4.498 1.00 92.44 96 LYS A CA 1
ATOM 794 C C . LYS A 1 96 ? 9.722 9.505 -3.591 1.00 92.44 96 LYS A C 1
ATOM 796 O O . LYS A 1 96 ? 9.692 9.027 -2.458 1.00 92.44 96 LYS A O 1
ATOM 801 N N . GLU A 1 97 ? 8.792 10.316 -4.076 1.00 92.00 97 GLU A N 1
ATOM 802 C CA . GLU A 1 97 ? 7.592 10.738 -3.352 1.00 92.00 97 GLU A CA 1
ATOM 803 C C . GLU A 1 97 ? 6.537 9.628 -3.379 1.00 92.00 97 GLU A C 1
ATOM 805 O O . GLU A 1 97 ? 5.917 9.316 -2.365 1.00 92.00 97 GLU A O 1
ATOM 810 N N . TYR A 1 98 ? 6.404 8.953 -4.521 1.00 97.69 98 TYR A N 1
ATOM 811 C CA . TYR A 1 98 ? 5.382 7.934 -4.752 1.00 97.69 98 TYR A CA 1
ATOM 812 C C . TYR A 1 98 ? 5.746 6.549 -4.236 1.00 97.69 98 TYR A C 1
ATOM 814 O O . TYR A 1 98 ? 4.867 5.758 -3.899 1.00 97.69 98 TYR A O 1
ATOM 822 N N . VAL A 1 99 ? 7.036 6.229 -4.140 1.00 97.44 99 VAL A N 1
ATOM 823 C CA . VAL A 1 99 ? 7.466 4.875 -3.773 1.00 97.44 99 VAL A CA 1
ATOM 824 C C . VAL A 1 99 ? 6.991 4.454 -2.376 1.00 97.44 99 VAL A C 1
ATOM 826 O O . VAL A 1 99 ? 6.749 3.270 -2.157 1.00 97.44 99 VAL A O 1
ATOM 829 N N . TYR A 1 100 ? 6.801 5.413 -1.462 1.00 97.69 100 TYR A N 1
ATOM 830 C CA . TYR A 1 100 ? 6.364 5.190 -0.076 1.00 97.69 100 TYR A CA 1
ATOM 831 C C . TYR A 1 100 ? 4.911 5.606 0.199 1.00 97.69 100 TYR A C 1
ATOM 833 O O . TYR A 1 100 ? 4.478 5.585 1.355 1.00 97.69 100 TYR A O 1
ATOM 841 N N . LYS A 1 101 ? 4.161 6.010 -0.831 1.00 98.50 101 LYS A N 1
ATOM 842 C CA . LYS A 1 101 ? 2.723 6.273 -0.724 1.00 98.50 101 LYS A CA 1
ATOM 843 C C . LYS A 1 101 ? 1.982 4.968 -0.443 1.00 98.50 101 LYS A C 1
ATOM 845 O O . LYS A 1 101 ? 2.300 3.946 -1.046 1.00 98.50 101 LYS A O 1
ATOM 850 N N . LEU A 1 102 ? 0.973 4.989 0.430 1.00 98.50 102 LEU A N 1
ATOM 851 C CA . LEU A 1 102 ? 0.173 3.793 0.741 1.00 98.50 102 LEU A CA 1
ATOM 852 C C . LEU A 1 102 ? -0.505 3.211 -0.505 1.00 98.50 102 LEU A C 1
ATOM 854 O O . LEU A 1 102 ? -0.627 1.994 -0.616 1.00 98.50 102 LEU A O 1
ATOM 858 N N . GLY A 1 103 ? -0.856 4.059 -1.477 1.00 98.44 103 GLY A N 1
ATOM 859 C CA . GLY A 1 103 ? -1.362 3.624 -2.778 1.00 98.44 103 GLY A CA 1
ATOM 860 C C . GLY A 1 103 ? -0.390 2.722 -3.546 1.00 98.44 103 GLY A C 1
ATOM 861 O O . GLY A 1 103 ? -0.843 1.885 -4.317 1.00 98.44 103 GLY A O 1
ATOM 862 N N . ASN A 1 104 ? 0.919 2.809 -3.291 1.00 98.69 104 ASN A N 1
ATOM 863 C CA . ASN A 1 104 ? 1.939 1.944 -3.892 1.00 98.69 104 ASN A CA 1
ATOM 864 C C . ASN A 1 104 ? 2.205 0.649 -3.099 1.00 98.69 104 ASN A C 1
ATOM 866 O O . ASN A 1 104 ? 2.931 -0.233 -3.566 1.00 98.69 104 ASN A O 1
ATOM 870 N N . LEU A 1 105 ? 1.662 0.548 -1.885 1.00 98.50 105 LEU A N 1
ATOM 871 C CA . LEU A 1 105 ? 1.946 -0.534 -0.953 1.00 98.50 105 LEU A CA 1
ATOM 872 C C . LEU A 1 105 ? 0.748 -1.478 -0.820 1.00 98.50 105 LEU A C 1
ATOM 874 O O . LEU A 1 105 ? -0.416 -1.067 -0.877 1.00 98.50 105 LEU A O 1
ATOM 878 N N . LEU A 1 106 ? 1.048 -2.754 -0.607 1.00 97.62 106 LEU A N 1
ATOM 879 C CA . LEU A 1 106 ? 0.076 -3.791 -0.265 1.00 97.62 106 LEU A CA 1
ATOM 880 C C . LEU A 1 106 ? 0.712 -4.826 0.667 1.00 97.62 106 LEU A C 1
ATOM 882 O O . LEU A 1 106 ? 1.936 -4.905 0.767 1.00 97.62 106 LEU A O 1
ATOM 886 N N . ILE A 1 107 ? -0.118 -5.608 1.353 1.00 97.25 107 ILE A N 1
ATOM 887 C CA . ILE A 1 107 ? 0.340 -6.817 2.044 1.00 97.25 107 ILE A CA 1
ATOM 888 C C . ILE A 1 107 ? 0.357 -7.946 1.019 1.00 97.25 107 ILE A C 1
ATOM 890 O O . ILE A 1 107 ? -0.595 -8.095 0.255 1.00 97.25 107 ILE A O 1
ATOM 894 N N . LEU A 1 108 ? 1.431 -8.730 0.993 1.00 96.38 108 LEU A N 1
ATOM 895 C CA . LEU A 1 108 ? 1.549 -9.879 0.104 1.00 96.38 108 LEU A CA 1
ATOM 896 C C . LEU A 1 108 ? 2.111 -11.086 0.842 1.00 96.38 108 LEU A C 1
ATOM 898 O O . LEU A 1 108 ? 3.052 -10.959 1.629 1.00 96.38 108 LEU A O 1
ATOM 902 N N . GLU A 1 109 ? 1.565 -12.260 0.541 1.00 95.69 109 GLU A N 1
ATOM 903 C CA . GLU A 1 109 ? 2.088 -13.538 1.006 1.00 95.69 109 GLU A CA 1
ATOM 904 C C . GLU A 1 109 ? 3.519 -13.770 0.491 1.00 95.69 109 GLU A C 1
ATOM 906 O O . GLU A 1 109 ? 3.819 -13.558 -0.688 1.00 95.69 109 GLU A O 1
ATOM 911 N N . SER A 1 110 ? 4.416 -14.248 1.355 1.00 93.19 110 SER A N 1
ATOM 912 C CA . SER A 1 110 ? 5.842 -14.433 1.050 1.00 93.19 110 SER A CA 1
ATOM 913 C C . SER A 1 110 ? 6.093 -15.361 -0.134 1.00 93.19 110 SER A C 1
ATOM 915 O O . SER A 1 110 ? 6.979 -15.094 -0.947 1.00 93.19 110 SER A O 1
ATOM 917 N N . SER A 1 111 ? 5.283 -16.412 -0.280 1.00 93.19 111 SER A N 1
ATOM 918 C CA . SER A 1 111 ? 5.341 -17.333 -1.421 1.00 93.19 111 SER A CA 1
ATOM 919 C C . SER A 1 111 ? 5.055 -16.631 -2.753 1.00 93.19 111 SER A C 1
ATOM 921 O O . SER A 1 111 ? 5.645 -16.971 -3.777 1.00 93.19 111 SER A O 1
ATOM 923 N N . ILE A 1 112 ? 4.190 -15.615 -2.756 1.00 94.25 112 ILE A N 1
ATOM 924 C CA . ILE A 1 112 ? 3.909 -14.794 -3.936 1.00 94.25 112 ILE A CA 1
ATOM 925 C C . ILE A 1 112 ? 5.017 -13.752 -4.113 1.00 94.25 112 ILE A C 1
ATOM 927 O O . ILE A 1 112 ? 5.521 -13.582 -5.225 1.00 94.25 112 ILE A O 1
ATOM 931 N N . ASN A 1 113 ? 5.450 -13.106 -3.026 1.00 90.81 113 ASN A N 1
ATOM 932 C CA . ASN A 1 113 ? 6.482 -12.069 -3.050 1.00 90.81 113 ASN A CA 1
ATOM 933 C C . ASN A 1 113 ? 7.811 -12.565 -3.657 1.00 90.81 113 ASN A C 1
ATOM 935 O O . ASN A 1 113 ? 8.407 -11.905 -4.511 1.00 90.81 113 ASN A O 1
ATOM 939 N N . GLN A 1 114 ? 8.229 -13.781 -3.292 1.00 88.81 114 GLN A N 1
ATOM 940 C CA . GLN A 1 114 ? 9.428 -14.434 -3.833 1.00 88.81 114 GLN A CA 1
ATOM 941 C C . GLN A 1 114 ? 9.391 -14.598 -5.361 1.00 88.81 114 GLN A C 1
ATOM 943 O O . GLN A 1 114 ? 10.434 -14.541 -6.008 1.00 88.81 114 GLN A O 1
ATOM 948 N N . ASN A 1 115 ? 8.200 -14.753 -5.946 1.00 88.50 115 ASN A N 1
ATOM 949 C CA . ASN A 1 115 ? 8.025 -14.929 -7.387 1.00 88.50 115 ASN A CA 1
ATOM 950 C C . ASN A 1 115 ? 7.975 -13.606 -8.165 1.00 88.50 115 ASN A C 1
ATOM 952 O O . ASN A 1 115 ? 8.199 -13.607 -9.376 1.00 88.50 115 ASN A O 1
ATOM 956 N N . VAL A 1 116 ? 7.663 -12.480 -7.512 1.00 90.44 116 VAL A N 1
ATOM 957 C CA . VAL A 1 116 ? 7.506 -11.189 -8.201 1.00 90.44 116 VAL A CA 1
ATOM 958 C C . VAL A 1 116 ? 8.741 -10.303 -8.122 1.00 90.44 116 VAL A C 1
ATOM 960 O O . VAL A 1 116 ? 9.109 -9.715 -9.141 1.00 90.44 116 VAL A O 1
ATOM 963 N N . GLY A 1 117 ? 9.388 -10.183 -6.958 1.00 87.12 117 GLY A N 1
ATOM 964 C CA . GLY A 1 117 ? 10.541 -9.299 -6.746 1.00 87.12 117 GLY A CA 1
ATOM 965 C C . GLY A 1 117 ? 10.412 -7.931 -7.442 1.00 87.12 117 GLY A C 1
ATOM 966 O O . GLY A 1 117 ? 9.386 -7.263 -7.365 1.00 87.12 117 GLY A O 1
ATOM 967 N N . ASN A 1 118 ? 11.437 -7.527 -8.200 1.00 89.19 118 ASN A N 1
ATOM 968 C CA . ASN A 1 118 ? 11.445 -6.267 -8.964 1.00 89.19 118 ASN A CA 1
ATOM 969 C C . ASN A 1 118 ? 10.896 -6.391 -10.398 1.00 89.19 118 ASN A C 1
ATOM 971 O O . ASN A 1 118 ? 11.258 -5.589 -11.258 1.00 89.19 118 ASN A O 1
ATOM 975 N N . SER A 1 119 ? 10.090 -7.411 -10.698 1.00 93.62 119 SER A N 1
ATOM 976 C CA . SER A 1 119 ? 9.515 -7.574 -12.039 1.00 93.62 119 SER A CA 1
ATOM 977 C C . SER A 1 119 ? 8.617 -6.396 -12.446 1.00 93.62 119 SER A C 1
ATOM 979 O O . SER A 1 119 ? 8.216 -5.564 -11.625 1.00 93.62 119 SER A O 1
ATOM 981 N N . ILE A 1 120 ? 8.328 -6.307 -13.744 1.00 96.00 120 ILE A N 1
ATOM 982 C CA . ILE A 1 120 ? 7.379 -5.332 -14.285 1.00 96.00 120 ILE A CA 1
ATOM 983 C C . ILE A 1 120 ? 5.962 -5.587 -13.764 1.00 96.00 120 ILE A C 1
ATOM 985 O O . ILE A 1 120 ? 5.618 -6.698 -13.350 1.00 96.00 120 ILE A O 1
ATOM 989 N N . PHE A 1 121 ? 5.120 -4.557 -13.828 1.00 97.62 121 PHE A N 1
ATOM 990 C CA . PHE A 1 121 ? 3.756 -4.628 -13.316 1.00 97.62 121 PHE A CA 1
ATOM 991 C C . PHE A 1 121 ? 2.927 -5.769 -13.928 1.00 97.62 121 PHE A C 1
ATOM 993 O O . PHE A 1 121 ? 2.219 -6.463 -13.203 1.00 97.62 121 PHE A O 1
ATOM 1000 N N . ASP A 1 122 ? 3.070 -6.031 -15.230 1.00 96.50 122 ASP A N 1
ATOM 1001 C CA . ASP A 1 122 ? 2.347 -7.124 -15.891 1.00 96.50 122 ASP A CA 1
ATOM 1002 C C . ASP A 1 122 ? 2.688 -8.504 -15.320 1.00 96.50 122 ASP A C 1
ATOM 1004 O O . ASP A 1 122 ? 1.811 -9.358 -15.216 1.00 96.50 122 ASP A O 1
ATOM 1008 N N . THR A 1 123 ? 3.929 -8.719 -14.883 1.00 95.94 123 THR A N 1
ATOM 1009 C CA . THR A 1 123 ? 4.325 -9.951 -14.189 1.00 95.94 123 THR A CA 1
ATOM 1010 C C . THR A 1 123 ? 3.740 -9.987 -12.779 1.00 95.94 123 THR A C 1
ATOM 1012 O O . THR A 1 123 ? 3.140 -10.991 -12.383 1.00 95.94 123 THR A O 1
ATOM 1015 N N . LYS A 1 124 ? 3.866 -8.880 -12.032 1.00 97.50 124 LYS A N 1
ATOM 1016 C CA . LYS A 1 124 ? 3.332 -8.731 -10.669 1.00 97.50 124 LYS A CA 1
ATOM 1017 C C . LYS A 1 124 ? 1.837 -9.028 -10.609 1.00 97.50 124 LYS A C 1
ATOM 1019 O O . LYS A 1 124 ? 1.411 -9.879 -9.829 1.00 97.50 124 LYS A O 1
ATOM 1024 N N . LYS A 1 125 ? 1.044 -8.399 -11.480 1.00 97.06 125 LYS A N 1
ATOM 1025 C CA . LYS A 1 125 ? -0.419 -8.504 -11.452 1.00 97.06 125 LYS A CA 1
ATOM 1026 C C . LYS A 1 125 ? -0.923 -9.928 -11.688 1.00 97.06 125 LYS A C 1
ATOM 1028 O O . LYS A 1 125 ? -1.915 -10.315 -11.086 1.00 97.06 125 LYS A O 1
ATOM 1033 N N . GLN A 1 126 ? -0.229 -10.760 -12.475 1.00 97.31 126 GLN A N 1
ATOM 1034 C CA . GLN A 1 126 ? -0.615 -12.176 -12.617 1.00 97.31 126 GLN A CA 1
ATOM 1035 C C . GLN A 1 126 ? -0.410 -12.976 -11.327 1.00 97.31 126 GLN A C 1
ATOM 1037 O O . GLN A 1 126 ? -1.201 -13.869 -11.028 1.00 97.31 126 GLN A O 1
ATOM 1042 N N . GLN A 1 127 ? 0.630 -12.663 -10.553 1.00 97.62 127 GLN A N 1
ATOM 1043 C CA . GLN A 1 127 ? 0.879 -13.325 -9.273 1.00 97.62 127 GLN A CA 1
ATOM 1044 C C . GLN A 1 127 ? -0.074 -12.820 -8.187 1.00 97.62 127 GLN A C 1
ATOM 1046 O O . GLN A 1 127 ? -0.571 -13.619 -7.399 1.00 97.62 127 GLN A O 1
ATOM 1051 N N . TYR A 1 128 ? -0.406 -11.527 -8.186 1.00 97.56 128 TYR A N 1
ATOM 1052 C CA . TYR A 1 128 ? -1.303 -10.937 -7.189 1.00 97.56 128 TYR A CA 1
ATOM 1053 C C . TYR A 1 128 ? -2.721 -11.524 -7.211 1.00 97.56 128 TYR A C 1
ATOM 1055 O O . TYR A 1 128 ? -3.349 -11.620 -6.160 1.00 97.56 128 TYR A O 1
ATOM 1063 N N . LYS A 1 129 ? -3.198 -12.025 -8.361 1.00 96.38 129 LYS A N 1
ATOM 1064 C CA . LYS A 1 129 ? -4.479 -12.760 -8.465 1.00 96.38 129 LYS A CA 1
ATOM 1065 C C . LYS A 1 129 ? -4.561 -13.983 -7.548 1.00 96.38 129 LYS A C 1
ATOM 1067 O O . LYS A 1 129 ? -5.661 -14.411 -7.212 1.00 96.38 129 LYS A O 1
ATOM 1072 N N . LYS A 1 130 ? -3.413 -14.557 -7.178 1.00 95.69 130 LYS A N 1
ATOM 1073 C CA . LYS A 1 130 ? -3.313 -15.747 -6.323 1.00 95.69 1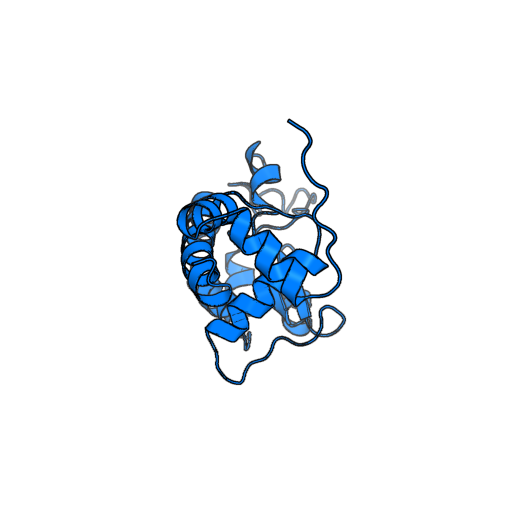30 LYS A CA 1
ATOM 1074 C C . LYS A 1 130 ? -3.424 -15.420 -4.834 1.00 95.69 130 LYS A C 1
ATOM 1076 O O . LYS A 1 130 ? -3.578 -16.340 -4.039 1.00 95.69 130 LYS A O 1
ATOM 1081 N N . SER A 1 131 ? -3.316 -14.146 -4.461 1.00 94.88 131 SER A N 1
ATOM 1082 C CA . SER A 1 131 ? -3.406 -13.728 -3.065 1.00 94.88 131 SER A CA 1
ATOM 1083 C C . SER A 1 131 ? -4.796 -14.003 -2.505 1.00 94.88 131 SER A C 1
ATOM 1085 O O . SER A 1 131 ? -5.812 -13.890 -3.195 1.00 94.88 131 SER A O 1
ATOM 1087 N N . SER A 1 132 ? -4.854 -14.343 -1.228 1.00 92.81 132 SER A N 1
ATOM 1088 C CA . SER A 1 132 ? -6.110 -14.443 -0.492 1.00 92.81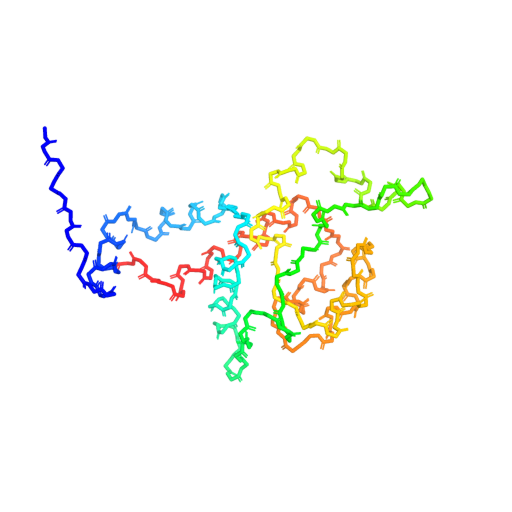 132 SER A CA 1
ATOM 1089 C C . SER A 1 132 ? -6.718 -13.064 -0.203 1.00 92.81 132 SER A C 1
ATOM 1091 O O . SER A 1 132 ? -7.945 -12.947 -0.174 1.00 92.81 132 SER A O 1
ATOM 1093 N N . LEU A 1 133 ? -5.879 -12.030 -0.105 1.00 94.19 133 LEU A N 1
ATOM 1094 C CA . LEU A 1 133 ? -6.216 -10.668 0.309 1.00 94.19 133 LEU A CA 1
ATOM 1095 C C . LEU A 1 133 ? -6.936 -9.849 -0.777 1.00 94.19 133 LEU A C 1
ATOM 1097 O O . LEU A 1 133 ? -6.872 -10.156 -1.973 1.00 94.19 133 LEU A O 1
ATOM 1101 N N . HIS A 1 134 ? -7.634 -8.790 -0.360 1.00 95.69 134 HIS A N 1
ATOM 1102 C CA . HIS A 1 134 ? -8.441 -7.945 -1.235 1.00 95.69 134 HIS A CA 1
ATOM 1103 C C . HIS A 1 134 ? -7.590 -7.021 -2.106 1.00 95.69 134 HIS A C 1
ATOM 1105 O O . HIS A 1 134 ? -7.769 -7.008 -3.325 1.00 95.69 134 HIS A O 1
ATOM 1111 N N . TYR A 1 135 ? -6.661 -6.253 -1.528 1.00 96.94 135 TYR A N 1
ATOM 1112 C CA . TYR A 1 135 ? -5.913 -5.258 -2.297 1.00 96.94 135 TYR A CA 1
ATOM 1113 C C . TYR A 1 135 ? -4.993 -5.859 -3.354 1.00 96.94 135 TYR A C 1
ATOM 1115 O O . TYR A 1 135 ? -4.969 -5.305 -4.452 1.00 96.94 135 TYR A O 1
ATOM 1123 N N . PRO A 1 136 ? -4.268 -6.970 -3.116 1.00 97.06 136 PRO A N 1
ATOM 1124 C CA . PRO A 1 136 ? -3.505 -7.606 -4.184 1.00 97.06 136 PRO A CA 1
ATOM 1125 C C . PRO A 1 136 ? -4.403 -8.009 -5.355 1.00 97.06 136 PRO A C 1
ATOM 1127 O O . PRO A 1 136 ? -4.076 -7.709 -6.503 1.00 97.06 136 PRO A O 1
ATOM 1130 N N . LYS A 1 137 ? -5.579 -8.592 -5.084 1.00 96.31 137 LYS A N 1
ATOM 1131 C CA . LYS A 1 137 ? -6.564 -8.907 -6.128 1.00 96.31 137 LYS A CA 1
ATOM 1132 C C . LYS A 1 137 ? -7.050 -7.657 -6.851 1.00 96.31 137 LYS A C 1
ATOM 1134 O O . LYS A 1 137 ? -7.082 -7.673 -8.072 1.00 96.31 137 LYS A O 1
ATOM 1139 N N . GLN A 1 138 ? -7.390 -6.585 -6.136 1.00 96.94 138 GLN A N 1
ATOM 1140 C CA . GLN A 1 138 ? -7.824 -5.322 -6.741 1.00 96.94 138 GLN A CA 1
ATOM 1141 C C . GLN A 1 138 ? -6.741 -4.747 -7.665 1.00 96.94 138 GLN A C 1
ATOM 1143 O O . GLN A 1 138 ? -7.006 -4.492 -8.837 1.00 96.94 138 GLN A O 1
ATOM 1148 N N . VAL A 1 139 ? -5.505 -4.630 -7.170 1.00 98.25 139 VAL A N 1
ATOM 1149 C CA . VAL A 1 139 ? -4.344 -4.163 -7.944 1.00 98.25 139 VAL A CA 1
ATOM 1150 C C . VAL A 1 139 ? -4.103 -5.046 -9.167 1.00 98.25 139 VAL A C 1
ATOM 1152 O O . VAL A 1 139 ? -3.679 -4.556 -10.210 1.00 98.25 139 VAL A O 1
ATOM 1155 N N . ALA A 1 140 ? -4.403 -6.343 -9.084 1.00 97.94 140 ALA A N 1
ATOM 1156 C CA . ALA A 1 14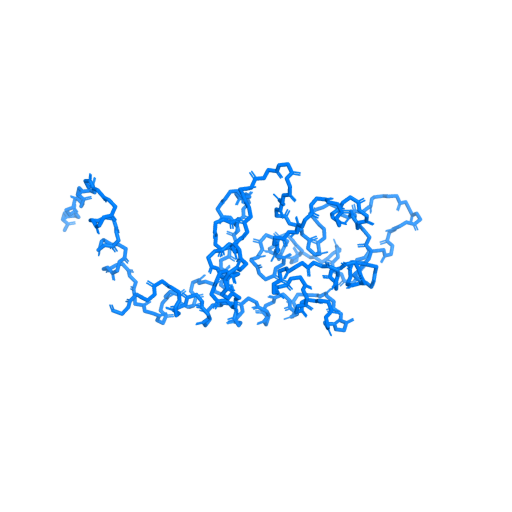0 ? -4.217 -7.263 -10.196 1.00 97.94 140 ALA A CA 1
ATOM 1157 C C . ALA A 1 140 ? -5.081 -6.955 -11.437 1.00 97.94 140 ALA A C 1
ATOM 1159 O O . ALA A 1 140 ? -4.772 -7.449 -12.528 1.00 97.94 140 ALA A O 1
ATOM 1160 N N . PHE A 1 141 ? -6.162 -6.184 -11.271 1.00 97.44 141 PHE A N 1
ATOM 1161 C CA . PHE A 1 141 ? -7.068 -5.775 -12.347 1.00 97.44 141 PHE A CA 1
ATOM 1162 C C . PHE A 1 141 ? -6.690 -4.441 -12.996 1.00 97.44 141 PHE A C 1
ATOM 1164 O O . PHE A 1 141 ? -7.243 -4.113 -14.046 1.00 97.44 141 PHE A O 1
ATOM 1171 N N . GLU A 1 142 ? -5.732 -3.702 -12.433 1.00 98.25 142 GLU A N 1
ATOM 1172 C CA . GLU A 1 142 ? -5.272 -2.458 -13.040 1.00 98.25 142 GLU A CA 1
ATOM 1173 C C . GLU A 1 142 ? -4.551 -2.717 -14.370 1.00 98.25 142 GLU A C 1
ATOM 1175 O O . GLU A 1 142 ? -3.838 -3.714 -14.574 1.00 98.25 142 GLU A O 1
ATOM 1180 N N . LYS A 1 143 ? -4.740 -1.794 -15.314 1.00 97.38 143 LYS A N 1
ATOM 1181 C CA . LYS A 1 143 ? -4.137 -1.900 -16.647 1.00 97.38 143 LYS A CA 1
ATOM 1182 C C . LYS A 1 143 ? -2.641 -1.601 -16.597 1.00 97.38 143 LYS A C 1
ATOM 1184 O O . LYS A 1 143 ? -1.847 -2.375 -17.131 1.00 97.38 143 LYS A O 1
ATOM 1189 N N . ASN A 1 144 ? -2.285 -0.499 -15.950 1.00 96.62 144 ASN A N 1
ATOM 1190 C CA . ASN A 1 144 ? -0.940 0.046 -15.802 1.00 96.62 144 ASN A CA 1
ATOM 1191 C C . ASN A 1 144 ? -0.689 0.392 -14.331 1.00 96.62 144 ASN A C 1
ATOM 1193 O O . ASN A 1 144 ? -1.604 0.381 -13.515 1.00 96.62 144 ASN A O 1
ATOM 1197 N N . TRP A 1 145 ? 0.570 0.669 -14.000 1.00 98.25 145 TRP A N 1
ATOM 1198 C CA . TRP A 1 145 ? 0.944 1.144 -12.674 1.00 98.25 145 TRP A CA 1
ATOM 1199 C C . TRP A 1 145 ? 1.906 2.313 -12.801 1.00 98.25 145 TRP A C 1
ATOM 1201 O O . TRP A 1 145 ? 3.052 2.159 -13.236 1.00 98.25 145 TRP A O 1
ATOM 1211 N N . ASP A 1 146 ? 1.406 3.488 -12.462 1.00 98.12 146 ASP A N 1
ATOM 1212 C CA . ASP A 1 146 ? 2.078 4.777 -12.542 1.00 98.12 146 ASP A CA 1
ATOM 1213 C C . ASP A 1 146 ? 1.623 5.676 -11.387 1.00 98.12 146 ASP A C 1
ATOM 1215 O O . ASP A 1 146 ? 0.891 5.249 -10.491 1.00 98.12 146 ASP A O 1
ATOM 1219 N N . PHE A 1 147 ? 2.084 6.924 -11.395 1.00 98.31 147 PHE A N 1
ATOM 1220 C CA . PHE A 1 147 ? 1.764 7.897 -10.359 1.00 98.31 147 PHE A CA 1
ATOM 1221 C C . PHE A 1 147 ? 0.257 8.132 -10.239 1.00 98.31 147 PHE A C 1
ATOM 1223 O O . PHE A 1 147 ? -0.279 8.002 -9.143 1.00 98.31 147 PHE A O 1
ATOM 1230 N N . THR A 1 148 ? -0.447 8.342 -11.353 1.00 98.25 148 THR A N 1
ATOM 1231 C CA . THR A 1 148 ? -1.903 8.545 -11.366 1.00 98.25 148 THR A CA 1
ATOM 1232 C C . THR A 1 148 ? -2.657 7.364 -10.754 1.00 98.25 148 THR A C 1
ATOM 1234 O O . THR A 1 148 ? -3.558 7.558 -9.938 1.00 98.25 148 THR A O 1
ATOM 1237 N N . THR A 1 149 ? -2.258 6.135 -11.087 1.00 98.56 149 THR A N 1
ATOM 1238 C CA . THR A 1 149 ? -2.861 4.914 -10.529 1.00 98.56 149 THR A CA 1
ATOM 1239 C C . THR A 1 149 ? -2.631 4.824 -9.016 1.00 98.56 149 THR A C 1
ATOM 1241 O O . THR A 1 149 ? -3.546 4.494 -8.261 1.00 98.56 149 THR A O 1
ATOM 1244 N N . ILE A 1 150 ? -1.423 5.168 -8.550 1.00 98.69 150 ILE A N 1
ATOM 1245 C CA . ILE A 1 150 ? -1.082 5.203 -7.120 1.00 98.69 150 ILE A CA 1
ATOM 1246 C C . ILE A 1 150 ? -1.928 6.249 -6.376 1.00 98.69 150 ILE A C 1
ATOM 1248 O O . ILE A 1 150 ? -2.443 5.943 -5.297 1.00 98.69 150 ILE A O 1
ATOM 1252 N N . GLU A 1 151 ? -2.093 7.458 -6.926 1.00 98.50 151 GLU A N 1
ATOM 1253 C CA . GLU A 1 151 ? -2.905 8.512 -6.295 1.00 98.50 151 GLU A CA 1
ATOM 1254 C C . GLU A 1 151 ? -4.374 8.120 -6.202 1.00 98.50 151 GLU A C 1
ATOM 1256 O O . GLU A 1 151 ? -4.971 8.222 -5.128 1.00 98.50 151 GLU A O 1
ATOM 1261 N N . GLU A 1 152 ? -4.962 7.650 -7.305 1.00 98.50 152 GLU A N 1
ATOM 1262 C CA . GLU A 1 152 ? -6.379 7.298 -7.331 1.00 98.50 152 GLU A CA 1
ATOM 1263 C C . GLU A 1 152 ? -6.654 6.122 -6.392 1.00 98.50 152 GLU A C 1
ATOM 1265 O O . GLU A 1 152 ? -7.593 6.176 -5.595 1.00 98.50 152 GLU A O 1
ATOM 1270 N N . ARG A 1 153 ? -5.775 5.110 -6.364 1.00 98.38 153 ARG A N 1
ATOM 1271 C CA . ARG A 1 153 ? -5.879 4.032 -5.376 1.00 98.38 153 ARG A CA 1
ATOM 1272 C C . ARG A 1 153 ? -5.827 4.573 -3.948 1.00 98.38 153 ARG A C 1
ATOM 1274 O O . ARG A 1 153 ? -6.680 4.216 -3.135 1.00 98.38 153 ARG A O 1
ATOM 1281 N N . GLN A 1 154 ? -4.869 5.441 -3.620 1.00 98.62 154 GLN A N 1
ATOM 1282 C CA . GLN A 1 154 ? -4.752 5.986 -2.264 1.00 98.62 154 GLN A CA 1
ATOM 1283 C C . GLN A 1 154 ? -5.946 6.866 -1.877 1.00 98.62 154 GLN A C 1
ATOM 1285 O O . GLN A 1 154 ? -6.363 6.862 -0.719 1.00 98.62 154 GLN A O 1
ATOM 1290 N N . LYS A 1 155 ? -6.547 7.572 -2.835 1.00 98.31 155 LYS A N 1
ATOM 1291 C CA . LYS A 1 155 ? -7.792 8.320 -2.642 1.00 98.31 155 LYS A CA 1
ATOM 1292 C C . LYS A 1 155 ? -8.960 7.407 -2.282 1.00 98.31 155 LYS A C 1
ATOM 1294 O O . LYS A 1 155 ? -9.721 7.739 -1.377 1.00 98.31 155 LYS A O 1
ATOM 1299 N N . GLN A 1 156 ? -9.089 6.246 -2.922 1.00 97.88 156 GLN A N 1
ATOM 1300 C CA . GLN A 1 156 ? -10.104 5.262 -2.529 1.00 97.88 156 GLN A CA 1
ATOM 1301 C C . GLN A 1 156 ? -9.799 4.648 -1.154 1.00 97.88 156 GLN A C 1
ATOM 1303 O O . GLN A 1 156 ? -10.706 4.483 -0.338 1.00 97.88 156 GLN A O 1
ATOM 1308 N N . MET A 1 157 ? -8.522 4.387 -0.849 1.00 98.00 157 MET A N 1
ATOM 1309 C CA . MET A 1 157 ? -8.103 3.941 0.485 1.00 98.00 157 MET A CA 1
ATOM 1310 C C . MET A 1 157 ? -8.433 4.974 1.569 1.00 98.00 157 MET A C 1
ATOM 1312 O O . MET A 1 157 ? -8.850 4.576 2.648 1.00 98.00 157 MET A O 1
ATOM 1316 N N . ALA A 1 158 ? -8.301 6.274 1.291 1.00 97.25 158 ALA A N 1
ATOM 1317 C CA . ALA A 1 158 ? -8.611 7.342 2.243 1.00 97.25 158 ALA A CA 1
ATOM 1318 C C . ALA A 1 158 ? -10.090 7.340 2.653 1.00 97.25 158 ALA A C 1
ATOM 1320 O O . ALA A 1 158 ? -10.400 7.373 3.842 1.00 97.25 158 ALA A O 1
ATOM 1321 N N . LYS A 1 159 ? -11.003 7.199 1.684 1.00 95.56 159 LYS A N 1
ATOM 1322 C CA . LYS A 1 159 ? -12.442 7.056 1.962 1.00 95.56 159 LYS A CA 1
ATOM 1323 C C . LYS A 1 159 ? -12.732 5.834 2.825 1.00 95.56 159 LYS A C 1
ATOM 1325 O O . LYS A 1 159 ? -13.569 5.884 3.721 1.00 95.56 159 LYS A O 1
ATOM 1330 N N . ARG A 1 160 ? -12.031 4.726 2.562 1.00 95.44 160 ARG A N 1
ATOM 1331 C CA . ARG A 1 160 ? -12.173 3.520 3.378 1.00 95.44 160 ARG A CA 1
ATOM 1332 C C . ARG A 1 160 ? -11.599 3.713 4.778 1.00 95.44 160 ARG A C 1
ATOM 1334 O O . ARG A 1 160 ? -12.207 3.254 5.734 1.00 95.44 160 ARG A O 1
ATOM 1341 N N . ALA A 1 161 ? -10.474 4.409 4.900 1.00 95.19 161 ALA A N 1
ATOM 1342 C CA . ALA A 1 161 ? -9.829 4.697 6.172 1.00 95.19 161 ALA A CA 1
ATOM 1343 C C . ALA A 1 161 ? -10.757 5.484 7.109 1.00 95.19 161 ALA A C 1
ATOM 1345 O O . ALA A 1 161 ? -10.869 5.124 8.276 1.00 95.19 161 ALA A O 1
ATOM 1346 N N . VAL A 1 162 ? -11.488 6.481 6.597 1.00 93.62 162 VAL A N 1
ATOM 1347 C CA . VAL A 1 162 ? -12.504 7.210 7.383 1.00 93.62 162 VAL A CA 1
ATOM 1348 C C . VAL A 1 162 ? -13.515 6.242 8.005 1.00 93.62 162 VAL A C 1
ATOM 1350 O O . VAL A 1 162 ? -13.814 6.333 9.184 1.00 93.62 162 VAL A O 1
ATOM 1353 N N . GLN A 1 163 ? -13.974 5.242 7.251 1.00 91.88 163 GLN A N 1
ATOM 1354 C CA . GLN A 1 163 ? -14.937 4.250 7.745 1.00 91.88 163 GLN A CA 1
ATOM 1355 C C . GLN A 1 163 ? -14.337 3.242 8.737 1.00 91.88 163 GLN A C 1
ATOM 1357 O O . GLN A 1 163 ? -15.081 2.620 9.490 1.00 91.88 163 GLN A O 1
ATOM 1362 N N . VAL A 1 164 ? -13.020 3.021 8.694 1.00 91.25 164 VAL A N 1
ATOM 1363 C CA . VAL A 1 164 ? -12.318 2.085 9.587 1.00 91.25 164 VAL A CA 1
ATOM 1364 C C . VAL A 1 164 ? -12.042 2.725 10.942 1.00 91.25 164 VAL A C 1
ATOM 1366 O O . VAL A 1 164 ? -12.270 2.087 11.964 1.00 91.25 164 VAL A O 1
ATOM 1369 N N . TRP A 1 165 ? -11.546 3.963 10.947 1.00 88.94 165 TRP A N 1
ATOM 1370 C CA . TRP A 1 165 ? -11.101 4.632 12.172 1.00 88.94 165 TRP A CA 1
ATOM 1371 C C . TRP A 1 165 ? -12.086 5.665 12.717 1.00 88.94 165 TRP A C 1
ATOM 1373 O O . TRP A 1 165 ? -11.970 5.992 13.887 1.00 88.94 165 TRP A O 1
ATOM 1383 N N . ASN A 1 166 ? -13.049 6.118 11.908 1.00 81.56 166 ASN A N 1
ATOM 1384 C CA . ASN A 1 166 ? -14.182 6.964 12.288 1.00 81.56 166 ASN A CA 1
ATOM 1385 C C . ASN A 1 166 ? -13.823 8.092 13.276 1.00 81.56 166 ASN A C 1
ATOM 1387 O O . ASN A 1 166 ? -14.071 7.968 14.475 1.00 81.56 166 ASN A O 1
ATOM 1391 N N . TYR A 1 167 ? -13.277 9.195 12.756 1.00 71.75 167 TYR A N 1
ATOM 1392 C CA . TYR A 1 167 ? -12.837 10.364 13.531 1.00 71.75 167 TYR A CA 1
ATOM 1393 C C . TYR A 1 167 ? -13.967 11.384 13.767 1.00 71.75 167 TYR A C 1
ATOM 1395 O O . TYR A 1 167 ? -13.694 12.559 14.019 1.00 71.75 167 TYR A O 1
ATOM 1403 N N . THR A 1 168 ? -15.226 10.957 13.638 1.00 60.09 168 THR A N 1
ATOM 1404 C CA . THR A 1 168 ? -16.408 11.801 13.861 1.00 60.09 168 THR A CA 1
ATOM 1405 C C . THR A 1 168 ? -16.592 12.172 15.327 1.00 60.09 168 THR A C 1
ATOM 1407 O O . THR A 1 168 ? -16.350 11.309 16.204 1.00 60.09 168 THR A O 1
#

Radius of gyration: 17.65 Å; chains: 1; bounding box: 38×48×50 Å

Secondary structure (DSSP, 8-state):
---------SHHHHHHHHHHH--HHHHHHHHHH-B-S-HHHHHHHHHHHHHHHSTT--PPPBBTTEEEEESS-SS---SGGGTTTTTTTTTSTTHHHHTTBGGGEEEEEHHHHHHHTT--HHHHHHHHTT-SSHHHHHHTT-S--SHHHHHHHHHHHHHHHHHHH---

Sequence (168 aa):
NIERETSIKDIDSLIDYMHKLTDDSTFERRFREFSTKSSPLAYYILSELEKSYVKGVVPVPHGLEQHVEHVMPKKPSRANNRSHEWGHVRNLPEYKEYVYKLGNLLILESSINQNVGNSIFDTKKQQYKKSSLHYPKQVAFEKNWDFTTIEERQKQMAKRAVQVWNYT

InterPro domains:
  IPR011089 GmrSD restriction endonucleases, C-terminal domain [PF07510] (22-159)

Foldseek 3Di:
DDDDPQDDDDPVSVLVVVLVVDDLVRQLVCLLQDFDPDFQVLCVLQQLLQCLPDPPDGDDDDDDFKGKDFLQHPDADPDPVRCCAVVVAPPDPCNVSLRGRSLRIHIDTPVLCVQCPNGHNQSQLVSLCVGPTDVSVVSSPDPHDHPVSSSVSSSVSSVSSCVSSVSD

pLDDT: mean 90.98, std 10.05, range [40.16, 98.69]

Organism: NCBI:txid66347